Protein AF-A0A1W1Z037-F1 (afdb_monomer_lite)

pLDDT: mean 70.05, std 16.73, range [35.72, 95.0]

Organism: NCBI:txid937218

Secondary structure (DSSP, 8-state):
-------HHHHHHHHHHHHHHHHHHHHHHHHHHHHHHTTSSEEE-SS-EEE----------HHHHHHHH-HHHHHTTSPP-----------------

Radius of gyration: 22.86 Å; chains: 1; bounding box: 51×31×58 Å

Structure (mmCIF, N/CA/C/O backbone):
data_AF-A0A1W1Z037-F1
#
_entry.id   AF-A0A1W1Z037-F1
#
loop_
_atom_site.group_PDB
_atom_site.id
_atom_site.type_symbol
_atom_site.label_atom_id
_atom_site.label_alt_id
_atom_site.label_comp_id
_atom_site.label_asym_id
_atom_site.label_entity_id
_atom_site.label_seq_id
_atom_site.pdbx_PDB_ins_code
_atom_site.Cartn_x
_atom_site.Cartn_y
_atom_site.Cartn_z
_atom_site.occupancy
_atom_site.B_iso_or_equiv
_atom_site.auth_seq_id
_atom_site.auth_comp_id
_atom_site.auth_asym_id
_atom_site.auth_atom_id
_atom_site.pdbx_PDB_model_num
ATOM 1 N N . MET A 1 1 ? 15.321 -12.234 -35.740 1.00 45.84 1 MET A N 1
ATOM 2 C CA . MET A 1 1 ? 15.053 -12.725 -34.370 1.00 45.84 1 MET A CA 1
ATOM 3 C C . MET A 1 1 ? 13.576 -13.076 -34.305 1.00 45.84 1 MET A C 1
ATOM 5 O O . MET A 1 1 ? 12.791 -12.165 -34.553 1.00 45.84 1 MET A O 1
ATOM 9 N N . PRO A 1 2 ? 13.162 -14.336 -34.094 1.00 46.19 2 PRO A N 1
ATOM 10 C CA . PRO A 1 2 ? 11.740 -14.639 -34.036 1.00 46.19 2 PRO A CA 1
ATOM 11 C C . PRO A 1 2 ? 11.196 -14.066 -32.724 1.00 46.19 2 PRO A C 1
ATOM 13 O O . PRO A 1 2 ? 11.542 -14.534 -31.643 1.00 46.19 2 PRO A O 1
ATOM 16 N N . GLN A 1 3 ? 10.399 -12.999 -32.817 1.00 57.25 3 GLN A N 1
ATOM 17 C CA . GLN A 1 3 ? 9.541 -12.582 -31.716 1.00 57.25 3 GLN A CA 1
ATOM 18 C C . GLN A 1 3 ? 8.472 -13.663 -31.596 1.00 57.25 3 GLN A C 1
ATOM 20 O O . GLN A 1 3 ? 7.541 -13.724 -32.396 1.00 57.25 3 GLN A O 1
ATOM 25 N N . THR A 1 4 ? 8.663 -14.588 -30.659 1.00 59.12 4 THR A N 1
ATOM 26 C CA . THR A 1 4 ? 7.606 -15.509 -30.257 1.00 59.12 4 THR A CA 1
ATOM 27 C C . THR A 1 4 ? 6.434 -14.649 -29.808 1.00 59.12 4 THR A C 1
ATOM 29 O O . THR A 1 4 ? 6.557 -13.942 -28.810 1.00 59.12 4 THR A O 1
ATOM 32 N N . ASN A 1 5 ? 5.333 -14.681 -30.564 1.00 64.25 5 ASN A N 1
ATOM 33 C CA . ASN A 1 5 ? 4.036 -14.148 -30.156 1.00 64.25 5 ASN A CA 1
ATOM 34 C C . ASN A 1 5 ? 3.619 -14.885 -28.882 1.00 64.25 5 ASN A C 1
ATOM 36 O O . ASN A 1 5 ? 2.960 -15.925 -28.937 1.00 64.25 5 ASN A O 1
ATOM 40 N N . ARG A 1 6 ? 4.094 -14.407 -27.733 1.00 67.19 6 ARG A N 1
ATOM 41 C CA . ARG A 1 6 ? 3.698 -14.942 -26.443 1.00 67.19 6 ARG A CA 1
ATOM 42 C C . ARG A 1 6 ? 2.240 -14.560 -26.244 1.00 67.19 6 ARG A C 1
ATOM 44 O O . ARG A 1 6 ? 1.794 -13.497 -26.674 1.00 67.19 6 ARG A O 1
ATOM 51 N N . HIS A 1 7 ? 1.461 -15.474 -25.684 1.00 80.50 7 HIS A N 1
ATOM 52 C CA . HIS A 1 7 ? 0.038 -15.228 -25.553 1.00 80.50 7 HIS A CA 1
ATOM 53 C C . HIS A 1 7 ? -0.169 -14.035 -24.599 1.00 80.50 7 HIS A C 1
ATOM 55 O O . HIS A 1 7 ? 0.449 -14.014 -23.532 1.00 80.50 7 HIS A O 1
ATOM 61 N N . PRO A 1 8 ? -1.039 -13.055 -24.911 1.00 75.75 8 PRO A N 1
ATOM 62 C CA . PRO A 1 8 ? -1.203 -11.852 -24.086 1.00 75.75 8 PRO A CA 1
ATOM 63 C C . PRO A 1 8 ? -1.549 -12.130 -22.615 1.00 75.75 8 PRO A C 1
ATOM 65 O O . PRO A 1 8 ? -1.265 -11.321 -21.736 1.00 75.75 8 PRO A O 1
ATOM 68 N N . VAL A 1 9 ? -2.148 -13.291 -22.325 1.00 77.94 9 VAL A N 1
ATOM 69 C CA . VAL A 1 9 ? -2.416 -13.735 -20.947 1.00 77.94 9 VAL A CA 1
ATOM 70 C C . VAL A 1 9 ? -1.126 -14.068 -20.193 1.00 77.94 9 VAL A C 1
ATOM 72 O O . VAL A 1 9 ? -1.022 -13.721 -19.019 1.00 77.94 9 VAL A O 1
ATOM 75 N N . ASP A 1 10 ? -0.137 -14.675 -20.848 1.00 79.50 10 ASP A N 1
ATOM 76 C CA . ASP A 1 10 ? 1.153 -15.000 -20.227 1.00 79.50 10 ASP A CA 1
ATOM 77 C C . ASP A 1 10 ? 1.944 -13.720 -19.944 1.00 79.50 10 ASP A C 1
ATOM 79 O O . ASP A 1 10 ? 2.486 -13.541 -18.854 1.00 79.50 10 ASP A O 1
ATOM 83 N N . GLU A 1 11 ? 1.920 -12.768 -20.880 1.00 80.00 11 GLU A N 1
ATOM 84 C CA . GLU A 1 11 ? 2.504 -11.441 -20.665 1.00 80.00 11 GLU A CA 1
ATOM 85 C C . GLU A 1 11 ? 1.806 -10.693 -19.519 1.00 80.00 11 GLU A C 1
ATOM 87 O O . GLU A 1 11 ? 2.458 -10.047 -18.698 1.00 80.00 11 GLU A O 1
ATOM 92 N N . LEU A 1 12 ? 0.480 -10.817 -19.400 1.00 74.75 12 LEU A N 1
ATOM 93 C CA . LEU A 1 12 ? -0.272 -10.225 -18.296 1.00 74.75 12 LEU A CA 1
ATOM 94 C C . LEU A 1 12 ? 0.108 -10.836 -16.938 1.00 74.75 12 LEU A C 1
ATOM 96 O O . LEU A 1 12 ? 0.129 -10.117 -15.935 1.00 74.75 12 LEU A O 1
ATOM 100 N N . VAL A 1 13 ? 0.392 -12.139 -16.878 1.00 86.38 13 VAL A N 1
ATOM 101 C CA . VAL A 1 13 ? 0.865 -12.799 -15.650 1.00 86.38 13 VAL A CA 1
ATOM 102 C C . VAL A 1 13 ? 2.228 -12.246 -15.243 1.00 86.38 13 VAL A C 1
ATOM 104 O O . VAL A 1 13 ? 2.397 -11.864 -14.083 1.00 86.38 13 VAL A O 1
ATOM 107 N N . ASP A 1 14 ? 3.152 -12.105 -16.190 1.00 84.81 14 ASP A N 1
ATOM 108 C CA . ASP A 1 14 ? 4.481 -11.548 -15.928 1.00 84.81 14 ASP A CA 1
ATOM 109 C C . ASP A 1 14 ? 4.407 -10.086 -15.462 1.00 84.81 14 ASP A C 1
ATOM 111 O O . ASP A 1 14 ? 5.057 -9.697 -14.488 1.00 84.81 14 ASP A O 1
ATOM 115 N N . VAL A 1 15 ? 3.547 -9.274 -16.087 1.00 90.38 15 VAL A N 1
ATOM 116 C CA . VAL A 1 15 ? 3.307 -7.885 -15.664 1.00 90.38 15 VAL A CA 1
ATOM 117 C C . VAL A 1 15 ? 2.727 -7.833 -14.252 1.00 90.38 15 VAL A C 1
ATOM 119 O O . VAL A 1 15 ? 3.180 -7.035 -13.430 1.00 90.38 15 VAL A O 1
ATOM 122 N N . LYS A 1 16 ? 1.757 -8.694 -13.920 1.00 89.75 16 LYS A N 1
ATOM 123 C CA . LYS A 1 16 ? 1.205 -8.771 -12.558 1.00 89.75 16 LYS A CA 1
ATOM 124 C C . LYS A 1 16 ? 2.261 -9.188 -11.537 1.00 89.75 16 LYS A C 1
ATOM 126 O O 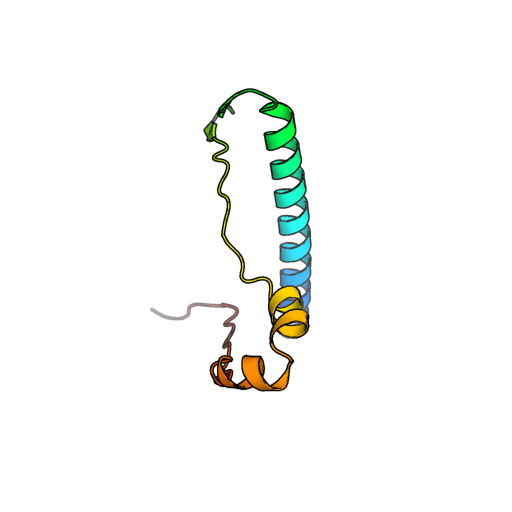. LYS A 1 16 ? 2.292 -8.613 -10.449 1.00 89.75 16 LYS A O 1
ATOM 131 N N . ALA A 1 17 ? 3.129 -10.138 -11.880 1.00 90.12 17 ALA A N 1
ATOM 132 C CA . ALA A 1 17 ? 4.235 -10.548 -11.023 1.00 90.12 17 ALA A CA 1
ATOM 133 C C . ALA A 1 17 ? 5.210 -9.386 -10.787 1.00 90.12 17 ALA A C 1
ATOM 135 O O . ALA A 1 17 ? 5.589 -9.116 -9.645 1.00 90.12 17 ALA A O 1
ATOM 136 N N . ARG A 1 18 ? 5.536 -8.623 -11.838 1.00 92.31 18 ARG A N 1
ATOM 137 C CA . ARG A 1 18 ? 6.406 -7.450 -11.722 1.00 92.31 18 ARG A CA 1
ATOM 138 C C . ARG A 1 18 ? 5.781 -6.337 -10.887 1.00 92.31 18 ARG A C 1
ATOM 140 O O . ARG A 1 18 ? 6.472 -5.740 -10.067 1.00 92.31 18 ARG A O 1
ATOM 147 N N . ILE A 1 19 ? 4.482 -6.080 -11.046 1.00 92.38 19 ILE A N 1
ATOM 148 C CA . ILE A 1 19 ? 3.746 -5.136 -10.194 1.00 92.38 19 ILE A CA 1
ATOM 149 C C . ILE A 1 19 ? 3.833 -5.581 -8.733 1.00 92.38 19 ILE A C 1
ATOM 151 O O . ILE A 1 19 ? 4.165 -4.767 -7.879 1.00 92.38 19 ILE A O 1
ATOM 155 N N . ALA A 1 20 ? 3.601 -6.863 -8.441 1.00 92.00 20 ALA A N 1
ATOM 156 C CA . ALA A 1 20 ? 3.668 -7.374 -7.075 1.00 92.00 20 ALA A CA 1
ATOM 157 C C . ALA A 1 20 ? 5.062 -7.186 -6.450 1.00 92.00 20 ALA A C 1
ATOM 159 O O . ALA A 1 20 ? 5.176 -6.766 -5.297 1.00 92.00 20 ALA A O 1
ATOM 160 N N . GLU A 1 21 ? 6.123 -7.445 -7.215 1.00 94.50 21 GLU A N 1
ATOM 161 C CA . GLU A 1 21 ? 7.503 -7.222 -6.780 1.00 94.50 21 GLU A CA 1
ATOM 162 C C . GLU A 1 21 ? 7.783 -5.736 -6.507 1.00 94.50 21 GLU A C 1
ATOM 164 O O . GLU A 1 21 ? 8.320 -5.386 -5.454 1.00 94.50 21 GLU A O 1
ATOM 169 N N . LEU A 1 22 ? 7.372 -4.851 -7.421 1.00 95.00 22 LEU A N 1
ATOM 170 C CA . LEU A 1 22 ? 7.551 -3.408 -7.275 1.00 95.00 22 LEU A CA 1
ATOM 171 C C . LEU A 1 22 ? 6.759 -2.855 -6.088 1.00 95.00 22 LEU A C 1
ATOM 173 O O . LEU A 1 22 ? 7.310 -2.079 -5.315 1.00 95.00 22 LEU A O 1
ATOM 177 N N . THR A 1 23 ? 5.521 -3.303 -5.873 1.00 92.88 23 THR A N 1
ATOM 178 C CA . THR A 1 23 ? 4.720 -2.930 -4.699 1.00 92.88 23 THR A CA 1
ATOM 179 C C . THR A 1 23 ? 5.370 -3.409 -3.402 1.00 92.88 23 THR A C 1
ATOM 181 O O . THR A 1 23 ? 5.389 -2.681 -2.410 1.00 92.88 23 THR A O 1
ATOM 184 N N . LYS A 1 24 ? 5.953 -4.616 -3.387 1.00 93.06 24 LYS A N 1
ATOM 185 C CA . LYS A 1 24 ? 6.693 -5.108 -2.217 1.00 93.06 24 LYS A CA 1
ATOM 186 C C . LYS A 1 24 ? 7.922 -4.242 -1.936 1.00 93.06 24 LYS A C 1
ATOM 188 O O . LYS A 1 24 ? 8.170 -3.897 -0.782 1.00 93.06 24 LYS A O 1
ATOM 193 N N . ARG A 1 25 ? 8.667 -3.865 -2.978 1.00 93.06 25 ARG A N 1
ATOM 194 C CA . ARG A 1 25 ? 9.833 -2.981 -2.861 1.00 93.06 25 ARG A CA 1
ATOM 195 C C . ARG A 1 25 ? 9.444 -1.578 -2.402 1.00 93.06 25 ARG A C 1
ATOM 197 O O . ARG A 1 25 ? 10.100 -1.036 -1.523 1.00 93.06 25 ARG A O 1
ATOM 204 N N . GLU A 1 26 ? 8.374 -1.016 -2.952 1.00 90.00 26 GLU A N 1
ATOM 205 C CA . GLU A 1 26 ? 7.827 0.277 -2.535 1.00 90.00 26 GLU A CA 1
ATOM 206 C C . GLU A 1 26 ? 7.474 0.261 -1.047 1.00 90.00 26 GLU A C 1
ATOM 208 O O . GLU A 1 26 ? 7.851 1.169 -0.312 1.00 90.00 26 GLU A O 1
ATOM 213 N N . LYS A 1 27 ? 6.793 -0.794 -0.583 1.00 89.12 27 LYS A N 1
ATOM 214 C CA . LYS A 1 27 ? 6.448 -0.944 0.831 1.00 89.12 27 LYS A CA 1
ATOM 215 C C . LYS A 1 27 ? 7.695 -0.982 1.718 1.00 89.12 27 LYS A C 1
ATOM 217 O O . LYS A 1 27 ? 7.745 -0.251 2.700 1.00 89.12 27 LYS A O 1
ATOM 222 N N . ALA A 1 28 ? 8.698 -1.778 1.347 1.00 88.12 28 ALA A N 1
ATOM 223 C CA . ALA A 1 28 ? 9.950 -1.861 2.097 1.00 88.12 28 ALA A CA 1
ATOM 224 C C . ALA A 1 28 ? 10.686 -0.510 2.148 1.00 88.12 28 ALA A C 1
ATOM 226 O O . ALA A 1 28 ? 11.183 -0.120 3.197 1.00 88.12 28 ALA A O 1
ATOM 227 N N . LEU A 1 29 ? 10.715 0.237 1.038 1.00 87.12 29 LEU A N 1
ATOM 228 C CA . LEU A 1 29 ? 11.311 1.576 1.002 1.00 87.12 29 LEU A CA 1
ATOM 229 C C . LEU A 1 29 ? 10.535 2.573 1.869 1.00 87.12 29 LEU A C 1
ATOM 231 O O . LEU A 1 29 ? 11.150 3.378 2.555 1.00 87.12 29 LEU A O 1
ATOM 235 N N . LYS A 1 30 ? 9.198 2.508 1.890 1.00 84.06 30 LYS A N 1
ATOM 236 C CA . LYS A 1 30 ? 8.383 3.342 2.789 1.00 84.06 30 LYS A CA 1
ATOM 237 C C . LYS A 1 30 ? 8.678 3.049 4.256 1.00 84.06 30 LYS A C 1
ATOM 239 O O . LYS A 1 30 ? 8.820 3.990 5.025 1.00 84.06 30 LYS A O 1
ATOM 244 N N . GLU A 1 31 ? 8.785 1.776 4.632 1.00 85.62 31 GLU A N 1
ATOM 245 C CA . GLU A 1 31 ? 9.158 1.377 5.995 1.00 85.62 31 GLU A CA 1
ATOM 246 C C . GLU A 1 31 ? 10.545 1.922 6.365 1.00 85.62 31 GLU A C 1
ATOM 248 O O . GLU A 1 31 ? 10.676 2.580 7.391 1.00 85.62 31 GLU A O 1
ATOM 253 N N . GLN A 1 32 ? 11.538 1.781 5.481 1.00 82.31 32 GLN A N 1
ATOM 254 C CA . GLN A 1 32 ? 12.877 2.349 5.687 1.00 82.31 32 GLN A CA 1
ATOM 255 C C . GLN A 1 32 ? 12.858 3.876 5.828 1.00 82.31 32 GLN A C 1
ATOM 257 O O . GLN A 1 32 ? 13.519 4.419 6.706 1.00 82.31 32 GLN A O 1
ATOM 262 N N . VAL A 1 33 ? 12.094 4.585 4.993 1.00 82.25 33 VAL A N 1
ATOM 263 C CA . VAL A 1 33 ? 11.958 6.047 5.084 1.00 82.25 33 VAL A CA 1
ATOM 264 C C . VAL A 1 33 ? 11.316 6.450 6.412 1.00 82.25 33 VAL A C 1
ATOM 266 O O . VAL A 1 33 ? 11.788 7.389 7.042 1.00 82.25 33 VAL A O 1
ATOM 269 N N . ILE A 1 34 ? 10.288 5.732 6.875 1.00 79.88 34 ILE A N 1
ATOM 270 C CA . ILE A 1 34 ? 9.658 5.978 8.182 1.00 79.88 34 ILE A CA 1
ATOM 271 C C . ILE A 1 34 ? 10.662 5.747 9.324 1.00 79.88 34 ILE A C 1
ATOM 273 O O . ILE A 1 34 ? 10.752 6.578 10.224 1.00 79.88 34 ILE A O 1
ATOM 277 N N . GLU A 1 35 ? 11.450 4.669 9.270 1.00 79.69 35 GLU A N 1
ATOM 278 C CA . GLU A 1 35 ? 12.509 4.397 10.253 1.00 79.69 35 GLU A CA 1
ATOM 279 C C . GLU A 1 35 ? 13.600 5.479 10.255 1.00 79.69 35 GLU A C 1
ATOM 281 O O . GLU A 1 35 ? 14.032 5.911 11.321 1.00 79.69 35 GLU A O 1
ATOM 286 N N . MET A 1 36 ? 14.024 5.958 9.078 1.00 77.81 36 MET A N 1
ATOM 287 C CA . MET A 1 36 ? 15.021 7.031 8.951 1.00 77.81 36 MET A CA 1
ATOM 288 C C . MET A 1 36 ? 14.513 8.383 9.464 1.00 77.81 36 MET A C 1
ATOM 290 O O . MET A 1 36 ? 15.304 9.193 9.949 1.00 77.81 36 MET A O 1
ATOM 294 N N . ILE A 1 37 ? 13.210 8.641 9.333 1.00 78.44 37 ILE A N 1
ATOM 295 C CA . ILE A 1 37 ? 12.568 9.856 9.839 1.00 78.44 37 ILE A CA 1
ATOM 296 C C . ILE A 1 37 ? 12.534 9.840 11.373 1.00 78.44 37 ILE A C 1
ATOM 298 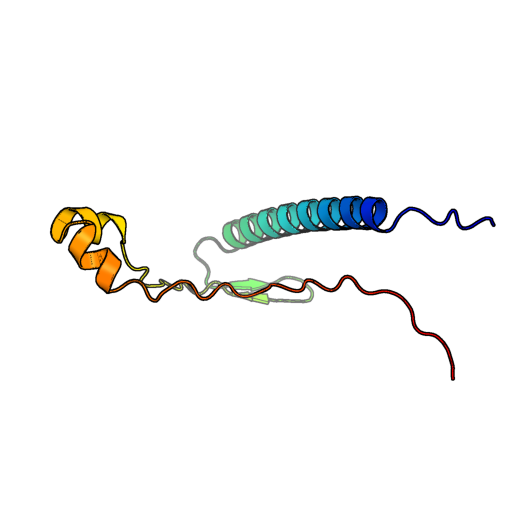O O . ILE A 1 37 ? 12.923 10.830 11.997 1.00 78.44 37 ILE A O 1
ATOM 302 N N . GLY A 1 38 ? 12.132 8.723 11.990 1.00 75.00 38 GLY A N 1
ATOM 303 C CA . GLY A 1 38 ? 12.032 8.610 13.447 1.00 75.00 38 GLY A CA 1
ATOM 304 C C . GLY A 1 38 ? 11.118 9.690 14.040 1.00 75.00 38 GLY A C 1
ATOM 305 O O . GLY A 1 38 ? 9.955 9.786 13.660 1.00 75.00 38 GLY A O 1
ATOM 306 N N . ASP A 1 39 ? 11.665 10.521 14.933 1.00 70.50 39 ASP A N 1
ATOM 307 C CA . ASP A 1 39 ? 10.956 11.645 15.574 1.00 70.50 39 ASP A CA 1
ATOM 308 C C . ASP A 1 39 ? 11.054 12.973 14.793 1.00 70.50 39 ASP A C 1
ATOM 310 O O . ASP A 1 39 ? 10.651 14.026 15.289 1.00 70.50 39 ASP A O 1
ATOM 314 N N . ARG A 1 40 ? 11.654 12.967 13.598 1.00 68.94 40 ARG A N 1
ATOM 315 C CA . ARG A 1 40 ? 11.794 14.166 12.757 1.00 68.94 40 ARG A CA 1
ATOM 316 C C . ARG A 1 40 ? 10.564 14.337 11.869 1.00 68.94 40 ARG A C 1
ATOM 318 O O . ARG A 1 40 ? 9.860 13.384 11.571 1.00 68.94 40 ARG A O 1
ATOM 325 N N . ASP A 1 41 ? 10.347 15.547 11.366 1.00 68.12 41 ASP A N 1
ATOM 326 C CA . ASP A 1 41 ? 9.229 15.813 10.446 1.00 68.12 41 ASP A CA 1
ATOM 327 C C . ASP A 1 41 ? 9.555 15.461 8.977 1.00 68.12 41 ASP A C 1
ATOM 329 O O . ASP A 1 41 ? 8.656 15.346 8.135 1.00 68.12 41 ASP A O 1
ATOM 333 N N . ALA A 1 42 ? 10.843 15.296 8.644 1.00 70.56 42 ALA A N 1
ATOM 334 C CA . ALA A 1 42 ? 11.306 15.035 7.282 1.00 70.56 42 ALA A CA 1
ATOM 335 C C . ALA A 1 42 ? 12.670 14.325 7.220 1.00 70.56 42 ALA A C 1
ATOM 337 O O . ALA A 1 42 ? 13.512 14.482 8.109 1.00 70.56 42 ALA A O 1
ATOM 338 N N . VAL A 1 43 ? 12.916 13.617 6.112 1.00 76.31 43 VAL A N 1
ATOM 339 C CA . VAL A 1 43 ? 14.235 13.095 5.719 1.00 76.31 43 VAL A CA 1
ATOM 340 C C . VAL A 1 43 ? 14.536 13.474 4.267 1.00 76.31 43 VAL A C 1
ATOM 342 O O . VAL A 1 43 ? 13.684 13.340 3.389 1.00 76.31 43 VAL A O 1
ATOM 345 N N . GLY A 1 44 ? 15.740 13.985 4.013 1.00 74.12 44 GLY A N 1
ATOM 346 C CA . GLY A 1 44 ? 16.213 14.327 2.671 1.00 74.12 44 GLY A CA 1
ATOM 347 C C . GLY A 1 44 ? 17.056 13.206 2.067 1.00 74.12 44 GLY A C 1
ATOM 348 O O . GLY A 1 44 ? 17.913 12.652 2.751 1.00 74.12 44 GLY A O 1
ATOM 349 N N . GLY A 1 45 ? 16.815 12.891 0.798 1.00 75.88 45 GLY A N 1
ATOM 350 C CA . GLY A 1 45 ? 17.749 12.184 -0.076 1.00 75.88 45 GLY A CA 1
ATOM 351 C C . GLY A 1 45 ? 18.420 13.152 -1.055 1.00 75.88 45 GLY A C 1
ATOM 352 O O . GLY A 1 45 ? 18.098 14.339 -1.078 1.00 75.88 45 GLY A O 1
ATOM 353 N N . ASP A 1 46 ? 19.320 12.632 -1.889 1.00 68.88 46 ASP A N 1
ATOM 354 C CA . ASP A 1 46 ? 20.125 13.449 -2.811 1.00 68.88 46 ASP A CA 1
ATOM 355 C C . ASP A 1 46 ? 19.283 14.205 -3.856 1.00 68.88 46 ASP A C 1
ATOM 357 O O . ASP A 1 46 ? 19.637 15.308 -4.263 1.00 68.88 46 ASP A O 1
ATOM 361 N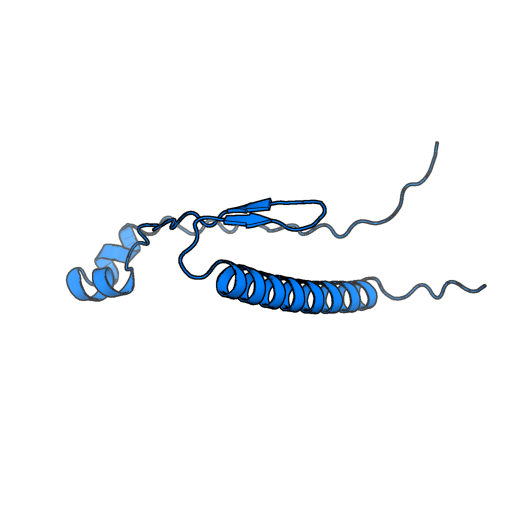 N . GLU A 1 47 ? 18.146 13.633 -4.267 1.00 73.31 47 GLU A N 1
ATOM 362 C CA . GLU A 1 47 ? 17.272 14.207 -5.303 1.00 73.31 47 GLU A CA 1
ATOM 363 C C . GLU A 1 47 ? 15.887 14.634 -4.781 1.00 73.31 47 GLU A C 1
ATOM 365 O O . GLU A 1 47 ? 15.198 15.404 -5.444 1.00 73.31 47 GLU A O 1
ATOM 370 N N . ASN A 1 48 ? 15.442 14.138 -3.617 1.00 75.44 48 ASN A N 1
ATOM 371 C CA . ASN A 1 48 ? 14.069 14.325 -3.122 1.00 75.44 48 ASN A CA 1
ATOM 372 C C . ASN A 1 48 ? 14.000 14.386 -1.588 1.00 75.44 48 ASN A C 1
ATOM 374 O O . ASN A 1 48 ? 14.808 13.766 -0.905 1.00 75.44 48 ASN A O 1
ATOM 378 N N . ILE A 1 49 ? 12.983 15.060 -1.037 1.00 76.62 49 ILE A N 1
ATOM 379 C CA . ILE A 1 49 ? 12.710 15.132 0.412 1.00 76.62 49 ILE A CA 1
ATOM 380 C C . ILE A 1 49 ? 11.393 14.414 0.718 1.00 76.62 49 ILE A C 1
ATOM 382 O O . ILE A 1 49 ? 10.375 14.686 0.082 1.00 76.62 49 ILE A O 1
ATOM 386 N N . ALA A 1 50 ? 11.400 13.523 1.708 1.00 75.88 50 ALA A N 1
ATOM 387 C CA . ALA A 1 50 ? 10.206 12.862 2.219 1.00 75.88 50 ALA A CA 1
ATOM 388 C C . ALA A 1 50 ? 9.716 13.548 3.503 1.00 75.88 50 ALA A C 1
ATOM 390 O O . ALA A 1 50 ? 10.486 13.734 4.446 1.00 75.88 50 ALA A O 1
ATOM 391 N N . THR 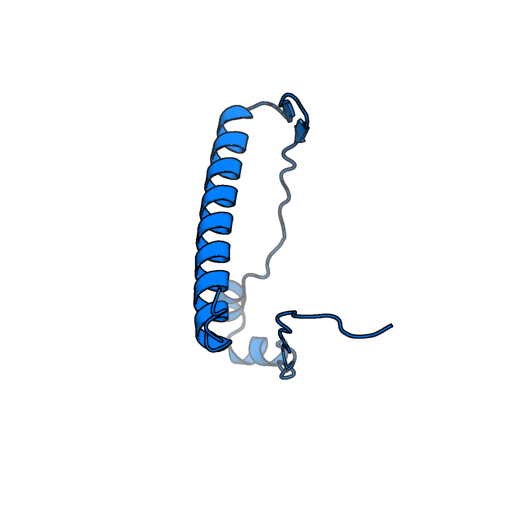A 1 51 ? 8.427 13.890 3.547 1.00 72.88 51 THR A N 1
ATOM 392 C CA . THR A 1 51 ? 7.728 14.440 4.719 1.00 72.88 51 THR A CA 1
ATOM 393 C C . THR A 1 51 ? 6.633 13.479 5.168 1.00 72.88 51 THR A C 1
ATOM 395 O O . THR A 1 51 ? 5.916 12.908 4.342 1.00 72.88 51 THR A O 1
ATOM 398 N N . VAL A 1 52 ? 6.486 13.284 6.480 1.00 65.56 52 VAL A N 1
ATOM 399 C CA . VAL A 1 52 ? 5.428 12.429 7.039 1.00 65.56 52 VAL A CA 1
ATOM 400 C C . VAL A 1 52 ? 4.388 13.312 7.711 1.00 65.56 52 VAL A C 1
ATOM 402 O O . VAL A 1 52 ? 4.632 13.913 8.748 1.00 65.56 52 VAL A O 1
ATOM 405 N N . ALA A 1 53 ? 3.197 13.373 7.121 1.00 62.72 53 ALA A N 1
ATOM 406 C CA . ALA A 1 53 ? 2.028 13.957 7.764 1.00 62.72 53 ALA A CA 1
ATOM 407 C C . ALA A 1 53 ? 1.163 12.831 8.340 1.00 62.72 53 ALA A C 1
ATOM 409 O O . ALA A 1 53 ? 0.706 11.953 7.602 1.00 62.72 53 ALA A O 1
ATOM 410 N N . LEU A 1 54 ? 0.902 12.862 9.649 1.00 57.38 54 LEU A N 1
ATOM 411 C CA . LEU A 1 54 ? -0.039 11.942 10.284 1.00 57.38 54 LEU A CA 1
ATOM 412 C C . LEU A 1 54 ? -1.463 12.264 9.807 1.00 57.38 54 LEU A C 1
ATOM 414 O O . LEU A 1 54 ? -2.155 13.117 10.362 1.00 57.38 54 LEU A O 1
ATOM 418 N N . GLN A 1 55 ? -1.917 11.575 8.764 1.00 57.06 55 GLN A N 1
ATOM 419 C CA . GLN A 1 55 ? -3.292 11.676 8.295 1.00 57.06 55 GLN A CA 1
ATOM 420 C C . GLN A 1 55 ? -4.144 10.597 8.960 1.00 57.06 55 GLN A C 1
ATOM 422 O O . GLN A 1 55 ? -4.060 9.414 8.634 1.00 57.06 55 GLN A O 1
ATOM 427 N N . SER A 1 56 ? -5.005 11.004 9.892 1.00 46.84 56 SER A N 1
ATOM 428 C CA . SER A 1 56 ? -6.049 10.126 10.416 1.00 46.84 56 SER A CA 1
ATOM 429 C C . SER A 1 56 ? -7.292 10.239 9.532 1.00 46.84 56 SER A C 1
ATOM 431 O O . SER A 1 56 ? -7.923 11.291 9.437 1.00 46.84 56 SER A O 1
ATOM 433 N N . ARG A 1 57 ? -7.672 9.144 8.862 1.00 53.12 57 ARG A N 1
ATOM 434 C CA . ARG A 1 57 ? -8.996 9.054 8.232 1.00 53.12 57 ARG A CA 1
ATOM 435 C C . ARG A 1 57 ? -9.978 8.523 9.268 1.00 53.12 57 ARG A C 1
ATOM 437 O O . ARG A 1 57 ? -9.737 7.483 9.877 1.00 53.12 57 ARG A O 1
ATOM 444 N N . LYS A 1 58 ? -11.125 9.180 9.423 1.00 58.38 58 LYS A N 1
ATOM 445 C CA . LYS A 1 58 ? -12.261 8.576 10.125 1.00 58.38 58 LYS A CA 1
ATOM 446 C C . LYS A 1 58 ? -12.867 7.524 9.200 1.00 58.38 58 LYS A C 1
ATOM 448 O O . LYS A 1 58 ? -13.563 7.857 8.245 1.00 58.38 58 LYS A O 1
ATOM 453 N N . SER A 1 59 ? -12.539 6.255 9.422 1.00 64.50 59 SER A N 1
ATOM 454 C CA . SER A 1 59 ? -13.229 5.144 8.765 1.00 64.50 59 SER A CA 1
ATOM 455 C C . SER A 1 59 ? -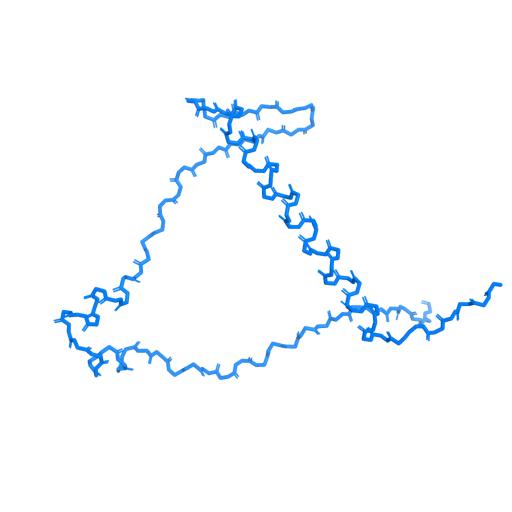14.486 4.788 9.544 1.00 64.50 59 SER A C 1
ATOM 457 O O . SER A 1 59 ? -14.470 4.755 10.773 1.00 64.50 59 SER A O 1
ATOM 459 N N . LEU A 1 60 ? -15.563 4.490 8.826 1.00 73.56 60 LEU A N 1
ATOM 460 C CA . LEU A 1 60 ? -16.787 3.996 9.434 1.00 73.56 60 LEU A CA 1
ATOM 461 C C . LEU A 1 60 ? -16.536 2.592 10.009 1.00 73.56 60 LEU A C 1
ATOM 463 O O . LEU A 1 60 ? -16.181 1.678 9.262 1.00 73.56 60 LEU A O 1
ATOM 467 N N . ASP A 1 61 ? -16.718 2.409 11.317 1.00 79.62 61 ASP A N 1
ATOM 468 C CA . ASP A 1 61 ? -16.645 1.085 11.939 1.00 79.62 61 ASP A CA 1
ATOM 469 C C . ASP A 1 61 ? -17.940 0.314 11.670 1.00 79.62 61 ASP A C 1
ATOM 471 O O . ASP A 1 61 ? -18.871 0.295 12.476 1.00 79.62 61 ASP A O 1
ATOM 475 N N . ARG A 1 62 ? -17.997 -0.321 10.498 1.00 78.06 62 ARG A N 1
ATOM 476 C CA . ARG A 1 62 ? -19.145 -1.124 10.074 1.00 78.06 62 ARG A CA 1
ATOM 477 C C . ARG A 1 62 ? -19.476 -2.228 11.085 1.00 78.06 62 ARG A C 1
ATOM 479 O O . ARG A 1 62 ? -20.646 -2.458 11.355 1.00 78.06 62 ARG A O 1
ATOM 486 N N . LYS A 1 63 ? -18.472 -2.851 11.715 1.00 79.00 63 LYS A N 1
ATOM 487 C CA . LYS A 1 63 ? -18.689 -3.897 12.731 1.00 79.00 63 LYS A CA 1
ATOM 488 C C . LYS A 1 63 ? -19.266 -3.321 14.024 1.00 79.00 63 LYS A C 1
ATOM 490 O O . LYS A 1 63 ? -20.148 -3.934 14.624 1.00 79.00 63 LYS A O 1
ATOM 495 N N . GLY A 1 64 ? -18.776 -2.163 14.461 1.00 80.12 64 GLY A N 1
ATOM 496 C CA . GLY A 1 64 ? -19.317 -1.439 15.611 1.00 80.12 64 GLY A CA 1
ATOM 497 C C . GLY A 1 64 ? -20.753 -0.978 15.380 1.00 80.12 64 GLY A C 1
ATOM 498 O O . GLY A 1 64 ? -21.591 -1.110 16.271 1.00 80.12 64 GLY A O 1
ATOM 499 N N . LEU A 1 65 ? -21.063 -0.520 14.165 1.00 81.38 65 LEU A N 1
ATOM 500 C CA . LEU A 1 65 ? -22.432 -0.220 13.765 1.00 81.38 65 LEU A CA 1
ATOM 501 C C . LEU A 1 65 ? -23.296 -1.483 13.809 1.00 81.38 65 LEU A C 1
ATOM 503 O O . LEU A 1 65 ? -24.342 -1.459 14.450 1.00 81.38 65 LEU A O 1
ATOM 507 N N . GLU A 1 66 ? -22.855 -2.593 13.205 1.00 83.69 66 GLU A N 1
ATOM 508 C CA . GLU A 1 66 ? -23.621 -3.852 13.145 1.00 83.69 66 GLU A CA 1
ATOM 509 C C . GLU A 1 66 ? -23.936 -4.404 14.533 1.00 83.69 66 GLU A C 1
ATOM 511 O O . GLU A 1 66 ? -25.041 -4.889 14.765 1.00 83.69 66 GLU A O 1
ATOM 516 N N . LYS A 1 67 ? -23.008 -4.265 15.484 1.00 81.44 67 LYS A N 1
ATOM 517 C CA . LYS A 1 67 ? -23.239 -4.632 16.887 1.00 81.44 67 LYS A CA 1
ATOM 518 C C . LYS A 1 67 ? -24.249 -3.730 17.597 1.00 81.44 67 LYS A C 1
ATOM 520 O O . LYS A 1 67 ? -24.915 -4.195 18.515 1.00 81.44 67 LYS A O 1
ATOM 525 N N . ARG A 1 68 ? -24.322 -2.448 17.233 1.00 79.38 68 ARG A N 1
ATOM 526 C CA . ARG A 1 68 ? -25.099 -1.433 17.964 1.00 79.38 68 ARG A CA 1
ATOM 527 C C . ARG A 1 68 ? -26.498 -1.209 17.393 1.00 79.38 68 ARG A C 1
ATOM 529 O O . ARG A 1 68 ? -27.411 -0.925 18.157 1.00 79.38 68 ARG A O 1
ATOM 536 N N . PHE A 1 69 ? -26.654 -1.332 16.078 1.00 82.19 69 PHE A N 1
ATOM 537 C CA . PHE A 1 69 ? -27.901 -1.064 15.354 1.00 82.19 69 PHE A CA 1
ATOM 538 C C . PHE A 1 69 ? -28.487 -2.310 14.677 1.00 82.19 69 PHE A C 1
ATOM 540 O O . PHE A 1 69 ? -29.625 -2.268 14.222 1.00 82.19 69 PHE A O 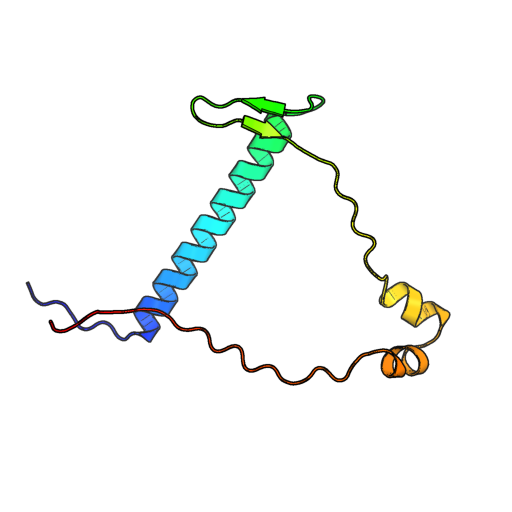1
ATOM 547 N N . GLY A 1 70 ? -27.745 -3.421 14.635 1.00 80.56 70 GLY A N 1
ATOM 548 C CA . GLY A 1 70 ? -28.149 -4.630 13.922 1.00 80.56 70 GLY A CA 1
ATOM 549 C C . GLY A 1 70 ? -27.840 -4.556 12.425 1.00 80.56 70 GLY A C 1
ATOM 550 O O . GLY A 1 70 ? -27.747 -3.481 11.830 1.00 80.56 70 GLY A O 1
ATOM 551 N N . LYS A 1 71 ? -27.653 -5.725 11.803 1.00 77.69 71 LYS A N 1
ATOM 552 C CA . LYS A 1 71 ? -27.295 -5.834 10.379 1.00 77.69 71 LYS A CA 1
ATOM 553 C C . LYS A 1 71 ? -28.387 -5.291 9.459 1.00 77.69 71 LYS A C 1
ATOM 555 O O . LYS A 1 71 ? -28.065 -4.648 8.466 1.00 77.69 71 LYS A O 1
ATOM 560 N N . ASP A 1 72 ? -29.649 -5.499 9.823 1.00 75.25 72 ASP A N 1
ATOM 561 C CA . ASP A 1 72 ? -30.804 -5.136 8.994 1.00 75.25 72 ASP A CA 1
ATOM 562 C C . ASP A 1 72 ? -30.975 -3.620 8.857 1.00 75.25 72 ASP A C 1
ATOM 564 O O . ASP A 1 72 ? -31.297 -3.120 7.783 1.00 75.25 72 ASP A O 1
ATOM 568 N N . VAL A 1 73 ? -30.676 -2.867 9.921 1.00 75.50 73 VAL A N 1
ATOM 569 C CA . VAL A 1 73 ? -30.728 -1.399 9.895 1.00 75.50 73 VAL A CA 1
ATOM 570 C C . VAL A 1 73 ? -29.624 -0.839 9.003 1.00 75.50 73 VAL A C 1
ATOM 572 O O . VAL A 1 73 ? -29.858 0.105 8.261 1.00 75.50 73 VAL A O 1
ATOM 575 N N . ILE A 1 74 ? -28.429 -1.431 9.032 1.00 75.56 74 ILE A N 1
ATOM 576 C CA . ILE A 1 74 ? -27.259 -0.933 8.289 1.00 75.56 74 ILE A CA 1
ATOM 577 C C . ILE A 1 74 ? -27.320 -1.298 6.815 1.00 75.56 74 ILE A C 1
ATOM 579 O O . ILE A 1 74 ? -26.907 -0.490 5.988 1.00 75.56 74 ILE A O 1
ATOM 583 N N . ALA A 1 75 ? -27.876 -2.464 6.484 1.00 71.81 75 ALA A N 1
ATOM 584 C CA . ALA A 1 75 ? -28.100 -2.875 5.104 1.00 71.81 75 ALA A CA 1
ATOM 585 C C . ALA A 1 75 ? -28.954 -1.852 4.329 1.00 71.81 75 ALA A C 1
ATOM 587 O O . ALA A 1 75 ? -28.732 -1.654 3.141 1.00 71.81 75 ALA A O 1
ATOM 588 N N . GLY A 1 76 ? -29.868 -1.141 5.004 1.00 71.88 76 GLY A N 1
ATOM 589 C CA . GLY A 1 76 ? -30.656 -0.054 4.407 1.00 71.88 76 GLY A CA 1
ATOM 590 C C . GLY A 1 76 ? -29.878 1.242 4.131 1.00 71.88 76 GLY A C 1
ATOM 591 O O . GLY A 1 76 ? -30.363 2.097 3.393 1.00 71.88 76 GLY A O 1
ATOM 592 N N . PHE A 1 77 ? -28.680 1.401 4.703 1.00 72.25 77 PHE A N 1
ATOM 593 C CA . PHE A 1 77 ? -27.779 2.533 4.445 1.00 72.25 77 PHE A CA 1
ATOM 594 C C . PHE A 1 77 ? -26.621 2.175 3.508 1.00 72.25 77 PHE A C 1
ATOM 596 O O . PHE A 1 77 ? -25.884 3.069 3.078 1.00 72.25 77 PHE A O 1
ATOM 603 N N . ASP A 1 78 ? -26.451 0.896 3.171 1.00 68.50 78 ASP A N 1
ATOM 604 C CA . ASP A 1 78 ? -25.588 0.506 2.068 1.00 68.50 78 ASP A CA 1
ATOM 605 C C . ASP A 1 78 ? -26.248 0.971 0.767 1.00 68.50 78 ASP A C 1
ATOM 607 O O . ASP A 1 78 ? -27.363 0.574 0.431 1.00 68.50 78 ASP A O 1
ATOM 611 N N . ARG A 1 79 ? -25.562 1.826 0.002 1.00 65.31 79 ARG A N 1
ATOM 612 C CA . ARG A 1 79 ? -25.970 2.040 -1.390 1.00 65.31 79 ARG A CA 1
ATOM 613 C C . ARG A 1 79 ? -25.802 0.718 -2.119 1.00 65.31 79 ARG A C 1
ATOM 615 O O . ARG A 1 79 ? -24.751 0.087 -1.984 1.00 65.31 79 ARG A O 1
ATOM 622 N N . GLU A 1 80 ? -26.816 0.339 -2.895 1.00 57.72 80 GLU A N 1
ATOM 623 C CA . GLU A 1 80 ? -26.735 -0.791 -3.810 1.00 57.72 80 GLU A CA 1
ATOM 624 C C . GLU A 1 80 ? -25.417 -0.679 -4.570 1.00 57.72 80 GLU A C 1
ATOM 626 O O . GLU A 1 80 ? -25.110 0.360 -5.169 1.00 57.72 80 GLU A O 1
ATOM 631 N N . SER A 1 81 ? -24.569 -1.696 -4.411 1.00 50.78 81 SER A N 1
ATOM 632 C CA . SER A 1 81 ? -23.267 -1.721 -5.055 1.00 50.78 81 SER A CA 1
ATOM 633 C C . SER A 1 81 ? -23.549 -1.873 -6.538 1.00 50.78 81 SER A C 1
ATOM 635 O O . SER A 1 81 ? -23.746 -2.982 -7.028 1.00 50.78 81 SER A O 1
ATOM 637 N N . VAL A 1 82 ? -23.674 -0.737 -7.227 1.00 47.44 82 VAL A N 1
ATOM 638 C CA . VAL A 1 82 ? -23.886 -0.713 -8.667 1.00 47.44 82 VAL A CA 1
ATOM 639 C C . VAL A 1 82 ? -22.727 -1.513 -9.247 1.00 47.44 82 VAL A C 1
ATOM 641 O O . VAL A 1 82 ? -21.576 -1.147 -8.980 1.00 47.44 82 VAL A O 1
ATOM 644 N N . PRO A 1 83 ? -22.981 -2.622 -9.962 1.00 45.94 83 PRO A N 1
ATOM 645 C CA . PRO A 1 83 ? -21.912 -3.382 -10.576 1.00 45.94 83 PRO A CA 1
ATOM 646 C C . PRO A 1 83 ? -21.196 -2.448 -11.549 1.00 45.94 83 PRO A C 1
ATOM 648 O O . PRO A 1 83 ? -21.698 -2.128 -12.624 1.00 45.94 83 PRO A O 1
ATOM 651 N N . PHE A 1 84 ? -20.034 -1.948 -11.141 1.00 39.66 84 PHE A N 1
ATOM 652 C CA . PHE A 1 84 ? -19.176 -1.175 -12.013 1.00 39.66 84 PHE A CA 1
ATOM 653 C C . PHE A 1 84 ? -18.275 -2.168 -12.734 1.00 39.66 84 PHE A C 1
ATOM 655 O O . PHE A 1 84 ? -17.490 -2.899 -12.126 1.00 39.66 84 PHE A O 1
ATOM 662 N N . TYR A 1 85 ? -18.403 -2.219 -14.054 1.00 48.16 85 TYR A N 1
ATOM 663 C CA . TYR A 1 85 ? -17.446 -2.928 -14.883 1.00 48.16 85 TYR A CA 1
ATOM 664 C C . TYR A 1 85 ? -16.102 -2.208 -14.769 1.00 48.16 85 TYR A C 1
ATOM 666 O O . TYR A 1 85 ? -15.924 -1.111 -15.297 1.00 48.16 85 TYR A O 1
ATOM 674 N N . VAL A 1 86 ? -15.135 -2.812 -14.079 1.00 40.75 86 VAL A N 1
ATOM 675 C CA . VAL A 1 86 ? -13.744 -2.367 -14.185 1.00 40.75 86 VAL A CA 1
ATOM 676 C C . VAL A 1 86 ? -13.180 -2.947 -15.473 1.00 40.75 86 VAL A C 1
ATOM 678 O O . VAL A 1 86 ? -12.686 -4.073 -15.502 1.00 40.75 86 VAL A O 1
ATOM 681 N N . VAL A 1 87 ? -13.233 -2.165 -16.545 1.00 37.06 87 VAL A N 1
ATOM 682 C CA . VAL A 1 87 ? -12.461 -2.450 -17.753 1.00 37.06 87 VAL A CA 1
ATOM 683 C C . VAL A 1 87 ? -11.016 -2.049 -17.464 1.00 37.06 87 VAL A C 1
ATOM 685 O O . VAL A 1 87 ? -10.664 -0.873 -17.484 1.00 37.06 87 VAL A O 1
ATOM 688 N N . ARG A 1 88 ? -10.167 -3.026 -17.134 1.00 38.69 88 ARG A N 1
ATOM 689 C CA . ARG A 1 88 ? -8.714 -2.817 -17.126 1.00 38.69 88 ARG A CA 1
ATOM 690 C C . ARG A 1 88 ? -8.190 -3.038 -18.538 1.00 38.69 88 ARG A C 1
ATOM 692 O O . ARG A 1 88 ? -8.146 -4.172 -19.002 1.00 38.69 88 ARG A O 1
ATOM 699 N N . THR A 1 89 ? -7.766 -1.967 -19.195 1.00 36.19 89 THR A N 1
ATOM 700 C CA . THR A 1 89 ? -7.005 -2.023 -20.444 1.00 36.19 89 THR A CA 1
ATOM 701 C C . THR A 1 89 ? -5.520 -2.171 -20.136 1.00 36.19 89 THR A C 1
ATOM 703 O O . THR A 1 89 ? -4.889 -1.262 -19.599 1.00 36.19 89 THR A O 1
ATOM 706 N N . THR A 1 90 ? -4.947 -3.317 -20.486 1.00 38.31 90 THR A N 1
ATOM 707 C CA . THR A 1 90 ? -3.518 -3.420 -20.801 1.00 38.31 90 THR A CA 1
ATOM 708 C C . THR A 1 90 ? -3.247 -2.719 -22.137 1.00 38.31 90 THR A C 1
ATOM 710 O O . THR A 1 90 ? -4.005 -2.947 -23.081 1.00 38.31 90 THR A O 1
ATOM 713 N N . PRO A 1 91 ? -2.195 -1.894 -22.270 1.00 37.31 91 PRO A N 1
ATOM 714 C CA . PRO A 1 91 ? -1.793 -1.362 -23.566 1.00 37.31 91 PRO A CA 1
ATOM 715 C C . PRO A 1 91 ? -1.006 -2.409 -24.361 1.00 37.31 91 PRO A C 1
ATOM 717 O O . PRO A 1 91 ? -0.115 -3.034 -23.785 1.00 37.31 91 PRO A O 1
ATOM 720 N N . ARG A 1 92 ? -1.214 -2.484 -25.689 1.00 41.06 92 ARG A N 1
ATOM 721 C CA . ARG A 1 92 ? -0.076 -2.290 -26.601 1.00 41.06 92 ARG A CA 1
ATOM 722 C C . ARG A 1 92 ? -0.408 -2.003 -28.076 1.00 41.06 92 ARG A C 1
ATOM 724 O O . ARG A 1 92 ? -1.252 -2.638 -28.691 1.00 41.06 92 ARG A O 1
ATOM 731 N N . VAL A 1 93 ? 0.484 -1.148 -28.572 1.00 45.22 93 VAL A N 1
ATOM 732 C CA . VAL A 1 93 ? 0.983 -0.858 -29.923 1.00 45.22 93 VAL A CA 1
ATOM 733 C C . VAL A 1 93 ? 0.186 0.106 -30.797 1.00 45.22 93 VAL A C 1
ATOM 735 O O . VAL A 1 93 ? -0.948 -0.133 -31.191 1.00 45.22 93 VAL A O 1
ATOM 738 N N . ALA A 1 94 ? 0.882 1.203 -31.099 1.00 56.31 94 ALA A N 1
ATOM 739 C CA . ALA A 1 94 ? 0.706 2.028 -32.276 1.00 56.31 94 ALA A CA 1
ATOM 740 C C . ALA A 1 94 ? 0.693 1.180 -33.554 1.00 56.31 94 ALA A C 1
ATOM 742 O O . ALA A 1 94 ? 1.474 0.242 -33.655 1.00 56.31 94 ALA A O 1
ATOM 743 N N . ASP A 1 95 ? -0.082 1.595 -34.552 1.00 38.59 95 ASP A N 1
ATOM 744 C CA . ASP A 1 95 ? 0.452 1.604 -35.910 1.00 38.59 95 ASP A CA 1
ATOM 745 C C . ASP A 1 95 ? -0.238 2.647 -36.801 1.00 38.59 95 ASP A C 1
ATOM 747 O O . ASP A 1 95 ? -1.444 2.870 -36.703 1.00 38.59 95 ASP A O 1
ATOM 751 N N . ALA A 1 96 ? 0.599 3.229 -37.665 1.00 40.22 96 ALA A N 1
ATOM 752 C CA . ALA A 1 96 ? 0.343 4.033 -38.861 1.00 40.22 96 ALA A CA 1
ATOM 753 C C . ALA A 1 96 ? -0.279 5.446 -38.743 1.00 40.22 96 ALA A C 1
ATOM 755 O O . ALA A 1 96 ? -1.490 5.620 -38.879 1.00 40.22 96 ALA A O 1
ATOM 756 N N . ALA A 1 97 ? 0.575 6.477 -38.644 1.00 35.72 97 ALA A N 1
ATOM 757 C CA . ALA A 1 97 ? 1.000 7.319 -39.787 1.00 35.72 97 ALA A CA 1
ATOM 758 C C . ALA A 1 97 ? 1.797 8.551 -39.318 1.00 35.72 97 ALA A C 1
ATOM 760 O O . ALA A 1 97 ? 1.305 9.271 -38.421 1.00 35.72 97 ALA A O 1
#

Sequence (97 aa):
MPQTNRHPVDELVDVKARIAELTKREKALKEQVIEMIGDRDAVGGDENIATVALQSRKSLDRKGLEKRFGKDVIAGFDRESVPFYVVRTTPRVADAA

Foldseek 3Di:
DDPPPDPVVVVVVVVVVVVVVVVVVVVVVVVVLCVVCPVHQWDDDPPDIDGDDPDDDPDDPPVVCCVVVNPVVVVVVDDDPPPDPPPDDDDDDDDDD